Protein AF-A0A4R5U9C9-F1 (afdb_monomer_lite)

Sequence (81 aa):
MDEVVADDIRVVEIGPKQIKLDVRRTVYVELNYGSGSDFRRGDGASMRDKYPFSVAMAAAMTDLKPGIVGRAAVDNSSFFE

InterPro domains:
  IPR041584 Predicted pPIWI-associating nuclease, group 2 [PF18166] (2-80)

Structure (mmCIF, N/CA/C/O backbone):
data_AF-A0A4R5U9C9-F1
#
_entry.id   AF-A0A4R5U9C9-F1
#
loop_
_atom_site.group_PDB
_atom_site.id
_atom_site.type_symbol
_atom_site.label_atom_id
_atom_site.label_alt_id
_atom_site.label_comp_id
_atom_site.label_asym_id
_atom_site.label_entity_id
_atom_site.label_seq_id
_atom_site.pdbx_PDB_ins_code
_atom_site.Cartn_x
_atom_site.Cartn_y
_atom_site.Cartn_z
_atom_site.occupancy
_atom_site.B_iso_or_equiv
_atom_site.auth_seq_id
_atom_site.auth_comp_id
_atom_site.auth_asym_id
_atom_site.auth_atom_id
_atom_site.pdbx_PDB_model_num
ATOM 1 N N . MET A 1 1 ? 11.804 7.593 -8.954 1.00 48.06 1 MET A N 1
ATOM 2 C CA . MET A 1 1 ? 10.777 6.660 -8.454 1.00 48.06 1 MET A CA 1
ATOM 3 C C . MET A 1 1 ? 9.546 6.958 -9.267 1.00 48.06 1 MET A C 1
ATOM 5 O O . MET A 1 1 ? 8.959 8.015 -9.067 1.00 48.06 1 MET A O 1
ATOM 9 N N . ASP A 1 2 ? 9.253 6.092 -10.230 1.00 48.88 2 ASP A N 1
ATOM 10 C CA . ASP A 1 2 ? 8.021 6.182 -11.001 1.00 48.88 2 ASP A CA 1
ATOM 11 C C . ASP A 1 2 ? 6.890 5.730 -10.075 1.00 48.88 2 ASP A C 1
ATOM 13 O O . ASP A 1 2 ? 6.887 4.610 -9.575 1.00 48.88 2 ASP A O 1
ATOM 17 N N . GLU A 1 3 ? 6.060 6.703 -9.721 1.00 51.22 3 GLU A N 1
ATOM 18 C CA . GLU A 1 3 ? 4.731 6.629 -9.113 1.00 51.22 3 GLU A CA 1
ATOM 19 C C . GLU A 1 3 ? 4.279 5.267 -8.535 1.00 51.22 3 GLU A C 1
ATOM 21 O O . GLU A 1 3 ? 4.004 4.304 -9.251 1.00 51.22 3 GLU A O 1
ATOM 26 N N . VAL A 1 4 ? 4.116 5.199 -7.208 1.00 55.69 4 VAL A N 1
ATOM 27 C CA . VAL A 1 4 ? 3.457 4.060 -6.547 1.00 55.69 4 VAL A CA 1
ATOM 28 C C . VAL A 1 4 ? 1.952 4.326 -6.513 1.00 55.69 4 VAL A C 1
ATOM 30 O O . VAL A 1 4 ? 1.472 5.065 -5.656 1.00 55.69 4 VAL A O 1
ATOM 33 N N . VAL A 1 5 ? 1.203 3.719 -7.435 1.00 56.44 5 VAL A N 1
ATOM 34 C CA . VAL A 1 5 ? -0.265 3.825 -7.488 1.00 56.44 5 VAL A CA 1
ATOM 35 C C . VAL A 1 5 ? -0.905 2.640 -6.750 1.00 56.44 5 VAL A C 1
ATOM 37 O O . VAL A 1 5 ? -0.580 1.479 -7.015 1.00 56.44 5 VAL A O 1
ATOM 40 N N . ALA A 1 6 ? -1.797 2.925 -5.793 1.00 56.97 6 ALA A N 1
ATOM 41 C CA . ALA A 1 6 ? -2.481 1.942 -4.948 1.00 56.97 6 ALA A CA 1
ATOM 42 C C . ALA A 1 6 ? -3.978 1.779 -5.307 1.00 56.97 6 ALA A C 1
ATOM 44 O O . ALA A 1 6 ? -4.807 2.469 -4.731 1.00 56.97 6 ALA A O 1
ATOM 45 N N . ASP A 1 7 ? -4.350 0.859 -6.209 1.00 63.19 7 ASP A N 1
ATOM 46 C CA . ASP A 1 7 ? -5.764 0.622 -6.611 1.00 63.19 7 ASP A CA 1
ATOM 47 C C . ASP A 1 7 ? -6.529 -0.466 -5.804 1.00 63.19 7 ASP A C 1
ATOM 49 O O . ASP A 1 7 ? -7.692 -0.710 -6.101 1.00 63.19 7 ASP A O 1
ATOM 53 N N . ASP A 1 8 ? -5.930 -1.180 -4.833 1.00 70.44 8 ASP A N 1
ATOM 54 C CA . ASP A 1 8 ? -6.644 -2.182 -4.003 1.00 70.44 8 ASP A CA 1
ATOM 55 C C . ASP A 1 8 ? -6.135 -2.124 -2.560 1.00 70.44 8 ASP A C 1
ATOM 57 O O . ASP A 1 8 ? -5.031 -2.581 -2.242 1.00 70.44 8 ASP A O 1
ATOM 61 N N . ILE A 1 9 ? -6.950 -1.499 -1.712 1.00 78.56 9 ILE A N 1
ATOM 62 C CA . ILE A 1 9 ? -6.763 -1.359 -0.271 1.00 78.56 9 ILE A CA 1
ATOM 63 C C . ILE A 1 9 ? -7.970 -2.029 0.376 1.00 78.56 9 ILE A C 1
ATOM 65 O O . ILE A 1 9 ? -9.103 -1.580 0.196 1.00 78.56 9 ILE A O 1
ATOM 69 N N . ARG A 1 10 ? -7.739 -3.097 1.141 1.00 84.25 10 ARG A N 1
ATOM 70 C CA . ARG A 1 10 ? -8.813 -3.855 1.793 1.00 84.25 10 ARG A CA 1
ATOM 71 C C . ARG A 1 10 ? -8.746 -3.707 3.294 1.00 84.25 10 ARG A C 1
ATOM 73 O O . ARG A 1 10 ? -7.690 -3.887 3.890 1.00 84.25 10 ARG A O 1
ATOM 80 N N . VAL A 1 11 ? -9.896 -3.462 3.911 1.00 84.38 11 VAL A N 1
ATOM 81 C CA . VAL A 1 11 ? -10.053 -3.628 5.356 1.00 84.38 11 VAL A CA 1
ATOM 82 C C . VAL A 1 11 ? -10.129 -5.119 5.656 1.00 84.38 11 VAL A C 1
ATOM 84 O O . VAL A 1 11 ? -11.035 -5.800 5.183 1.00 84.38 11 VAL A O 1
ATOM 87 N N . VAL A 1 12 ? -9.172 -5.624 6.430 1.00 89.12 12 VAL A N 1
ATOM 88 C CA . VAL A 1 12 ? -9.103 -7.048 6.795 1.00 89.12 12 VAL A CA 1
ATOM 89 C C . VAL A 1 12 ? -9.664 -7.287 8.191 1.00 89.12 12 VAL A C 1
ATOM 91 O O . VAL A 1 12 ? -10.241 -8.335 8.458 1.00 89.12 12 VAL A O 1
ATOM 94 N N . GLU A 1 13 ? -9.531 -6.307 9.085 1.00 88.31 13 GLU A N 1
ATOM 95 C CA . GLU A 1 13 ? -10.025 -6.406 10.457 1.00 88.31 13 GLU A CA 1
ATOM 96 C C . GLU A 1 13 ? -10.397 -5.023 10.989 1.00 88.31 13 GLU A C 1
ATOM 98 O O . GLU A 1 13 ? -9.643 -4.061 10.827 1.00 88.31 13 GLU A O 1
ATOM 103 N N . ILE A 1 14 ? -11.541 -4.940 11.667 1.00 87.62 14 ILE A N 1
ATOM 104 C CA . ILE A 1 14 ? -11.989 -3.746 12.383 1.00 87.62 14 ILE A CA 1
ATOM 105 C C . ILE A 1 14 ? -12.039 -4.101 13.866 1.00 87.62 14 ILE A C 1
ATOM 107 O O . ILE A 1 14 ? -12.936 -4.810 14.316 1.00 87.62 14 ILE A O 1
ATOM 111 N N . GLY A 1 15 ? -11.049 -3.629 14.617 1.00 87.94 15 GLY A N 1
ATOM 112 C CA . GLY A 1 15 ? -10.972 -3.807 16.061 1.00 87.94 15 GLY A CA 1
A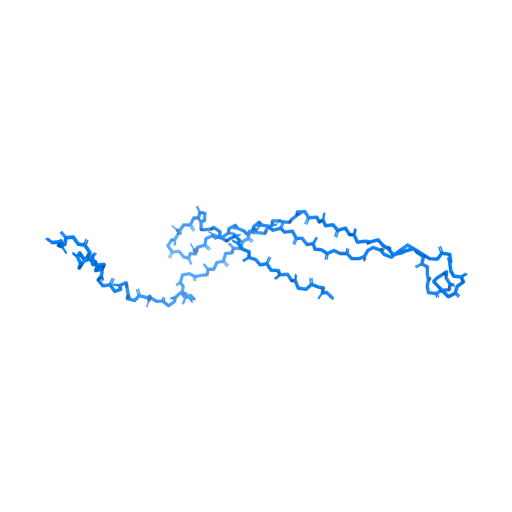TOM 113 C C . GLY A 1 15 ? -11.348 -2.531 16.818 1.00 87.94 15 GLY A C 1
ATOM 114 O O . GLY A 1 15 ? -11.388 -1.447 16.243 1.00 87.94 15 GLY A O 1
ATOM 115 N N . PRO A 1 16 ? -11.545 -2.608 18.144 1.00 83.94 16 PRO A N 1
ATOM 116 C CA . PRO A 1 16 ? -11.956 -1.455 18.952 1.00 83.94 16 PRO A CA 1
ATOM 117 C C . PRO A 1 16 ? -10.901 -0.337 19.030 1.00 83.94 16 PRO A C 1
ATOM 119 O O . PRO A 1 16 ? -11.231 0.788 19.389 1.00 83.94 16 PRO A O 1
ATOM 122 N N . LYS A 1 17 ? -9.630 -0.632 18.725 1.00 88.88 17 LYS A N 1
ATOM 123 C CA . LYS A 1 17 ? -8.515 0.332 18.801 1.00 88.88 17 LYS A CA 1
ATOM 124 C C . LYS A 1 17 ? -7.895 0.665 17.449 1.00 88.88 17 LYS A C 1
ATOM 126 O O . LYS A 1 17 ? -7.304 1.730 17.307 1.00 88.88 17 LYS A O 1
ATOM 131 N N . GLN A 1 18 ? -8.005 -0.235 16.478 1.00 90.38 18 GLN A N 1
ATOM 132 C CA . GLN A 1 18 ? -7.338 -0.097 15.191 1.00 90.38 18 GLN A CA 1
ATOM 133 C C . GLN A 1 18 ? -8.114 -0.799 14.083 1.00 90.38 18 GLN A C 1
ATOM 135 O O . GLN A 1 18 ? -8.793 -1.799 14.327 1.00 90.38 18 GLN A O 1
ATOM 140 N N . ILE A 1 19 ? -7.935 -0.307 12.864 1.00 89.69 19 ILE A N 1
ATOM 141 C CA . ILE A 1 19 ? -8.318 -0.996 11.636 1.00 89.69 19 ILE A CA 1
ATOM 142 C C . ILE A 1 19 ? -7.050 -1.535 10.984 1.00 89.69 19 ILE A C 1
ATOM 144 O O . ILE A 1 19 ? -6.054 -0.816 10.881 1.00 89.69 19 ILE A O 1
ATOM 148 N N . LYS A 1 20 ? -7.086 -2.794 10.545 1.00 88.62 20 LYS A N 1
ATOM 149 C CA . LYS A 1 20 ? -6.016 -3.402 9.751 1.00 88.62 20 LYS A CA 1
ATOM 150 C C . LYS A 1 20 ? -6.377 -3.358 8.275 1.00 88.62 20 LYS A C 1
ATOM 152 O O . LYS A 1 20 ? -7.478 -3.753 7.882 1.00 88.62 20 LYS A O 1
ATOM 157 N N . LEU A 1 21 ? -5.422 -2.909 7.478 1.00 86.62 21 LEU A N 1
ATOM 158 C CA . LEU A 1 21 ? -5.516 -2.785 6.035 1.00 86.62 21 LEU A CA 1
ATOM 159 C C . LEU A 1 21 ? -4.486 -3.709 5.383 1.00 86.62 21 LEU A C 1
ATOM 161 O O . LEU A 1 21 ? -3.343 -3.778 5.832 1.00 86.62 21 LEU A O 1
ATOM 165 N N . ASP A 1 22 ? -4.884 -4.389 4.318 1.00 86.31 22 ASP A N 1
ATOM 166 C CA . ASP A 1 22 ? -3.974 -5.102 3.422 1.00 86.31 22 ASP A CA 1
ATOM 167 C C . ASP A 1 22 ? -3.968 -4.379 2.079 1.00 86.31 22 ASP A C 1
ATOM 169 O O . ASP A 1 22 ? -5.021 -4.151 1.474 1.00 86.31 22 ASP A O 1
ATOM 173 N N . VAL A 1 23 ? -2.779 -3.977 1.642 1.00 83.75 23 VAL A N 1
ATOM 174 C CA . VAL A 1 23 ? -2.567 -3.276 0.377 1.00 83.75 23 VAL A CA 1
ATOM 175 C C . VAL A 1 23 ? -1.740 -4.179 -0.515 1.00 83.75 23 VAL A C 1
ATOM 177 O O . VAL A 1 23 ? -0.636 -4.574 -0.144 1.00 83.75 23 VAL A O 1
ATOM 180 N N . ARG A 1 24 ? -2.257 -4.495 -1.704 1.00 83.25 24 ARG A N 1
ATOM 181 C CA . ARG A 1 24 ? -1.589 -5.380 -2.670 1.00 83.25 24 ARG A CA 1
ATOM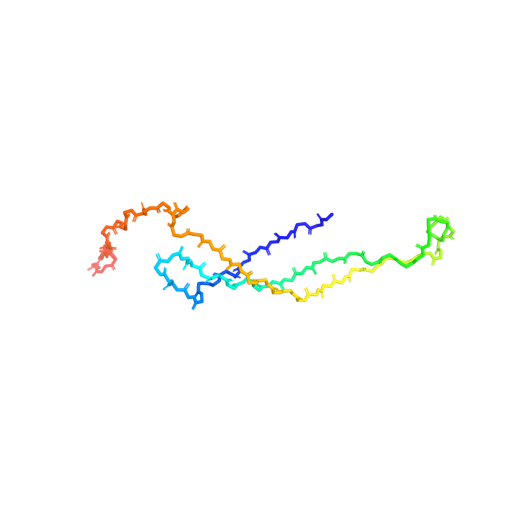 182 C C . ARG A 1 24 ? -1.458 -4.703 -4.007 1.00 83.25 24 ARG A C 1
ATOM 184 O O . ARG A 1 24 ? -2.459 -4.258 -4.565 1.00 83.25 24 ARG A O 1
ATOM 191 N N . ARG A 1 25 ? -0.235 -4.632 -4.520 1.00 82.00 25 ARG A N 1
ATOM 192 C CA . ARG A 1 25 ? 0.108 -3.789 -5.660 1.00 82.00 25 ARG A CA 1
ATOM 193 C C . ARG A 1 25 ? 1.333 -4.296 -6.413 1.00 82.00 25 ARG A C 1
ATOM 195 O O . ARG A 1 25 ? 1.822 -5.394 -6.177 1.00 82.00 25 ARG A O 1
ATOM 202 N N . THR A 1 26 ? 1.787 -3.516 -7.386 1.00 82.12 26 THR A N 1
ATOM 203 C CA . THR A 1 26 ? 2.980 -3.784 -8.189 1.00 82.12 26 THR A CA 1
ATOM 204 C C . THR A 1 26 ? 3.903 -2.573 -8.117 1.00 82.12 26 THR A C 1
ATOM 206 O O . THR A 1 26 ? 3.440 -1.453 -8.311 1.00 82.12 26 THR A O 1
ATOM 209 N N . VAL A 1 27 ? 5.186 -2.787 -7.821 1.00 82.19 27 VAL A N 1
ATOM 210 C CA . VAL A 1 27 ? 6.223 -1.754 -7.938 1.00 82.19 27 VAL A CA 1
ATOM 211 C C . VAL A 1 27 ? 6.871 -1.898 -9.303 1.00 82.19 27 VAL A C 1
ATOM 213 O O . VAL A 1 27 ? 7.294 -2.994 -9.671 1.00 82.19 27 VAL A O 1
ATOM 216 N N . TYR A 1 28 ? 6.962 -0.792 -10.030 1.00 82.19 28 TYR A N 1
ATOM 217 C CA . TYR A 1 28 ? 7.704 -0.699 -11.279 1.00 82.19 28 TYR A CA 1
ATOM 218 C C . TYR A 1 28 ? 9.107 -0.185 -10.980 1.00 82.19 28 TYR A C 1
ATOM 220 O O . TYR A 1 28 ? 9.276 0.782 -10.235 1.00 82.19 28 TYR A O 1
ATOM 228 N N . VAL A 1 29 ? 10.116 -0.851 -11.530 1.00 85.69 29 VAL A N 1
ATOM 229 C CA . VAL A 1 29 ? 11.517 -0.484 -11.327 1.00 85.69 29 VAL A CA 1
ATOM 230 C C . VAL A 1 29 ? 12.266 -0.481 -12.649 1.00 85.69 29 VAL A C 1
ATOM 232 O O . VAL A 1 29 ? 11.944 -1.221 -13.579 1.00 85.69 29 VAL A O 1
ATOM 235 N N . GLU A 1 30 ? 13.303 0.343 -12.708 1.00 91.69 30 GLU A N 1
ATOM 236 C CA . GLU A 1 30 ? 14.312 0.289 -13.755 1.00 91.69 30 GLU A CA 1
ATOM 237 C C . GLU A 1 30 ? 15.591 -0.298 -13.155 1.00 91.69 30 GLU A C 1
ATOM 239 O O . GLU A 1 30 ? 16.180 0.255 -12.223 1.00 91.69 30 GLU A O 1
ATOM 244 N N . LEU A 1 31 ? 15.981 -1.464 -13.659 1.00 89.88 31 LEU A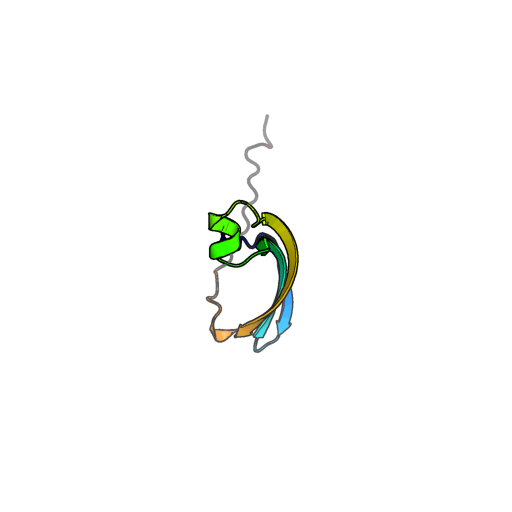 N 1
ATOM 245 C CA . LEU A 1 31 ? 17.183 -2.181 -13.268 1.00 89.88 31 LEU A CA 1
ATOM 246 C C . LEU A 1 31 ? 18.325 -1.746 -14.180 1.00 89.88 31 LEU A C 1
ATOM 248 O O . LEU A 1 31 ? 18.267 -1.945 -15.393 1.00 89.88 31 LEU A O 1
ATOM 252 N N . ASN A 1 32 ? 19.367 -1.171 -13.584 1.00 92.31 32 ASN A N 1
ATOM 253 C CA . ASN A 1 32 ? 20.559 -0.726 -14.294 1.00 92.31 32 ASN A CA 1
ATOM 254 C C . ASN A 1 32 ? 21.707 -1.706 -14.042 1.00 92.31 32 ASN A C 1
ATOM 256 O O . ASN A 1 32 ? 22.194 -1.832 -12.918 1.00 92.31 32 ASN A O 1
ATOM 260 N N . TYR A 1 33 ? 22.143 -2.381 -15.100 1.00 91.25 33 TYR A N 1
ATOM 261 C CA . TYR A 1 33 ? 23.276 -3.294 -15.102 1.00 91.25 33 TYR A CA 1
ATOM 262 C C . TYR A 1 33 ? 24.475 -2.592 -15.727 1.00 91.25 33 TYR A C 1
ATOM 264 O O . TYR A 1 33 ? 24.532 -2.380 -16.936 1.00 91.25 33 TYR A O 1
ATOM 272 N N . GLY A 1 34 ? 25.429 -2.221 -14.881 1.00 92.00 34 GLY A N 1
ATOM 273 C CA . GLY A 1 34 ? 26.629 -1.502 -15.286 1.00 92.00 34 GLY A CA 1
ATOM 274 C C . GLY A 1 34 ? 26.869 -0.273 -14.423 1.00 92.00 34 GLY A C 1
ATOM 275 O O . GLY A 1 34 ? 25.957 0.344 -13.873 1.00 92.00 34 GLY A O 1
ATOM 276 N N . SER A 1 35 ? 28.136 0.074 -14.284 1.00 91.19 35 SER A N 1
ATOM 277 C CA . SER A 1 35 ? 28.579 1.308 -13.654 1.00 91.19 35 SER A CA 1
ATOM 278 C C . SER A 1 35 ? 28.394 2.504 -14.594 1.00 91.19 35 SER A C 1
ATOM 280 O O . SER A 1 35 ? 28.203 2.362 -15.802 1.00 91.19 35 SER A O 1
ATOM 282 N N . GLY A 1 36 ? 28.534 3.725 -14.071 1.00 92.31 36 GLY A N 1
ATOM 283 C CA . GLY A 1 36 ? 28.446 4.934 -14.896 1.00 92.31 36 GLY A CA 1
ATOM 284 C C . GLY A 1 36 ? 29.484 5.015 -16.029 1.00 92.31 36 GLY A C 1
ATOM 285 O O . GLY A 1 36 ? 29.272 5.764 -16.983 1.00 92.31 36 GLY A O 1
ATOM 286 N N . SER A 1 37 ? 30.603 4.278 -15.956 1.00 93.06 37 SER A N 1
ATOM 287 C CA . SER A 1 37 ? 31.527 4.153 -17.092 1.00 93.06 37 SER A CA 1
ATOM 288 C C . SER A 1 37 ? 31.016 3.198 -18.163 1.00 93.06 37 SER A C 1
ATOM 290 O O . SER A 1 37 ? 31.221 3.479 -19.339 1.00 93.06 37 SER A O 1
ATOM 292 N N . ASP A 1 38 ? 30.328 2.126 -17.775 1.00 94.06 38 ASP A N 1
ATOM 293 C CA . ASP A 1 38 ? 29.796 1.123 -18.706 1.00 94.06 38 ASP A CA 1
ATOM 294 C C . ASP A 1 38 ? 28.675 1.739 -19.546 1.00 94.06 38 ASP A C 1
ATOM 296 O O . ASP A 1 38 ? 28.677 1.633 -20.770 1.00 94.06 38 ASP A O 1
ATOM 300 N N . PHE A 1 39 ? 27.803 2.537 -18.920 1.00 92.69 39 PHE A N 1
ATOM 301 C CA . PHE A 1 39 ? 26.808 3.341 -19.638 1.00 92.69 39 PHE A CA 1
ATOM 302 C C . PHE A 1 39 ? 27.436 4.356 -20.6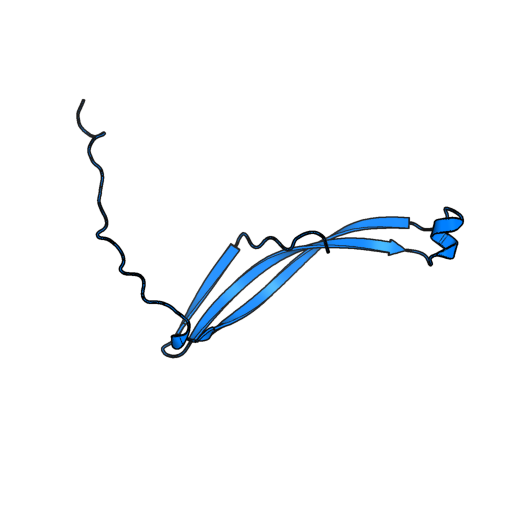03 1.00 92.69 39 PHE A C 1
ATOM 304 O O . PHE A 1 39 ? 26.948 4.529 -21.715 1.00 92.69 39 PHE A O 1
ATOM 311 N N . ARG A 1 40 ? 28.548 5.004 -20.224 1.00 93.12 40 ARG A N 1
ATOM 312 C CA . ARG A 1 40 ? 29.268 5.932 -21.120 1.00 93.12 40 ARG A CA 1
ATOM 313 C C . ARG A 1 40 ? 29.938 5.233 -22.303 1.00 93.12 40 ARG A C 1
ATOM 315 O O . ARG A 1 40 ? 30.137 5.873 -23.330 1.00 93.12 40 ARG A O 1
ATOM 322 N N . ARG A 1 41 ? 30.311 3.962 -22.150 1.00 93.88 41 ARG A N 1
ATOM 323 C CA . ARG A 1 41 ? 30.928 3.139 -23.202 1.00 93.88 41 ARG A CA 1
ATOM 324 C C . ARG A 1 41 ? 29.907 2.404 -24.073 1.00 93.88 41 ARG A C 1
ATOM 326 O O . ARG A 1 41 ? 30.293 1.875 -25.105 1.00 93.88 41 ARG A O 1
ATOM 333 N N . GLY A 1 42 ? 28.628 2.426 -23.697 1.00 92.56 42 GLY A N 1
ATOM 334 C CA . GLY A 1 42 ? 27.557 1.709 -24.394 1.00 92.56 42 GLY A CA 1
ATOM 335 C C . GLY A 1 42 ? 27.418 0.238 -23.987 1.00 92.56 42 GLY A C 1
ATOM 336 O O . GLY A 1 42 ? 26.615 -0.469 -24.582 1.00 92.56 42 GLY A O 1
ATOM 337 N N . ASP A 1 43 ? 28.160 -0.202 -22.969 1.00 95.31 43 ASP A N 1
ATOM 338 C CA . ASP A 1 43 ? 28.144 -1.579 -22.455 1.00 95.31 43 ASP A CA 1
ATOM 339 C C . ASP A 1 43 ? 27.120 -1.768 -21.318 1.00 95.31 43 ASP A C 1
ATOM 341 O O . ASP A 1 43 ? 26.807 -2.892 -20.928 1.00 95.31 43 ASP A O 1
ATOM 345 N N . GLY A 1 44 ? 26.614 -0.666 -20.755 1.00 94.31 44 GLY A N 1
ATOM 346 C CA . GLY A 1 44 ? 25.566 -0.681 -19.736 1.00 94.31 44 GLY A CA 1
ATOM 347 C C . GLY A 1 44 ? 24.194 -1.023 -20.319 1.00 94.31 44 GLY A C 1
ATOM 348 O O . GLY A 1 44 ? 23.882 -0.673 -21.457 1.00 94.31 44 GLY A O 1
ATOM 349 N N . ALA A 1 45 ? 23.351 -1.666 -19.515 1.00 94.88 45 ALA A N 1
ATOM 350 C CA . ALA A 1 45 ? 21.991 -2.022 -19.898 1.00 94.88 45 ALA A CA 1
ATOM 351 C C . ALA A 1 45 ? 20.978 -1.565 -18.847 1.00 94.88 45 ALA A C 1
ATOM 353 O O . ALA A 1 45 ? 21.171 -1.774 -17.649 1.00 94.88 45 ALA A O 1
ATOM 354 N N . SER A 1 46 ? 19.870 -0.995 -19.311 1.00 94.00 46 SER A N 1
ATOM 355 C CA . SER A 1 46 ? 18.712 -0.661 -18.481 1.00 94.00 46 SER A CA 1
ATOM 356 C C . SER A 1 46 ? 17.534 -1.527 -18.895 1.00 94.00 46 SER A C 1
ATOM 358 O O . SER A 1 46 ? 17.238 -1.670 -20.083 1.00 94.00 46 SER A O 1
ATOM 360 N N . MET A 1 47 ? 16.863 -2.119 -17.915 1.00 92.44 47 MET A N 1
ATOM 361 C CA . MET A 1 47 ? 15.699 -2.970 -18.127 1.00 92.44 47 MET A CA 1
ATOM 362 C C . MET A 1 47 ? 14.568 -2.519 -17.218 1.00 92.44 47 MET A C 1
ATOM 364 O O . MET A 1 47 ? 14.772 -2.268 -16.034 1.00 92.44 47 MET A O 1
ATOM 368 N N . ARG A 1 48 ? 13.359 -2.437 -17.769 1.00 91.44 48 ARG A N 1
ATOM 369 C CA . ARG A 1 48 ? 12.159 -2.186 -16.973 1.00 91.44 48 ARG A CA 1
ATOM 370 C C . ARG A 1 48 ? 11.589 -3.511 -16.511 1.00 91.44 48 ARG A C 1
ATOM 372 O O . ARG A 1 48 ? 11.393 -4.407 -17.329 1.00 91.44 48 ARG A O 1
ATOM 379 N N . ASP A 1 49 ? 11.289 -3.599 -15.227 1.00 89.62 49 ASP A N 1
ATOM 380 C CA . ASP A 1 49 ? 10.638 -4.762 -14.641 1.00 89.62 49 ASP A CA 1
ATOM 381 C C . ASP A 1 49 ? 9.598 -4.330 -13.604 1.00 89.62 49 ASP A C 1
ATOM 383 O O . ASP A 1 49 ? 9.489 -3.153 -13.237 1.00 89.62 49 ASP A O 1
ATOM 387 N N . LYS A 1 50 ? 8.783 -5.281 -13.159 1.00 85.75 50 LYS A N 1
ATOM 388 C CA . LYS A 1 50 ? 7.726 -5.041 -12.190 1.00 85.75 50 LYS A CA 1
ATOM 389 C C . LYS A 1 50 ? 7.570 -6.219 -11.240 1.00 85.75 50 LYS A C 1
ATOM 391 O O . LYS A 1 50 ? 7.517 -7.372 -11.659 1.00 85.75 50 LYS A O 1
ATOM 396 N N . TYR A 1 51 ? 7.414 -5.914 -9.957 1.00 85.25 51 TYR A N 1
ATOM 397 C CA . TYR A 1 51 ? 7.308 -6.923 -8.906 1.00 85.25 51 TYR A CA 1
ATOM 398 C C . TYR A 1 51 ? 6.037 -6.727 -8.087 1.00 85.25 51 TYR A C 1
ATOM 400 O O . TYR A 1 51 ? 5.704 -5.587 -7.745 1.00 85.25 51 TYR A O 1
ATOM 408 N N . PRO A 1 52 ? 5.315 -7.808 -7.744 1.00 85.88 52 PRO A N 1
ATOM 409 C CA . PRO A 1 52 ? 4.209 -7.701 -6.811 1.00 85.88 52 PRO A CA 1
ATOM 410 C C . PRO A 1 52 ? 4.742 -7.285 -5.437 1.00 85.88 52 PRO A C 1
ATOM 412 O O . PRO A 1 52 ? 5.786 -7.758 -4.992 1.00 85.88 52 PRO A O 1
ATOM 415 N N . PHE A 1 53 ? 4.001 -6.428 -4.746 1.00 82.62 53 PHE A N 1
ATOM 416 C CA . PHE A 1 53 ? 4.256 -6.101 -3.353 1.00 82.62 53 PHE A CA 1
ATOM 417 C C . PHE A 1 53 ? 2.965 -6.135 -2.549 1.00 82.62 53 PHE A C 1
ATOM 419 O O . PHE A 1 53 ? 1.875 -5.857 -3.056 1.00 82.62 53 PHE A O 1
ATOM 426 N N . SER A 1 54 ? 3.104 -6.463 -1.272 1.00 84.94 54 SER A N 1
ATOM 427 C CA . SER A 1 54 ? 2.022 -6.408 -0.300 1.00 84.94 54 SER A CA 1
ATOM 428 C C . SER A 1 54 ? 2.519 -5.752 0.976 1.00 84.94 54 SER A C 1
ATOM 430 O O . SER A 1 54 ? 3.622 -6.062 1.430 1.00 84.94 54 SER A O 1
ATOM 432 N N . VAL A 1 55 ? 1.703 -4.887 1.568 1.00 84.94 55 VAL A N 1
ATOM 433 C CA . VAL A 1 55 ? 1.990 -4.278 2.866 1.00 84.94 55 VAL A CA 1
ATOM 434 C C . VAL A 1 55 ? 0.762 -4.353 3.763 1.00 84.94 55 VAL A C 1
ATOM 436 O O . VAL A 1 55 ? -0.345 -3.986 3.369 1.00 84.94 55 VAL A O 1
ATOM 439 N N . ALA A 1 56 ? 0.980 -4.823 4.989 1.00 86.94 56 ALA A N 1
ATOM 440 C CA . ALA A 1 56 ? -0.006 -4.747 6.051 1.00 86.94 56 ALA A CA 1
ATOM 441 C C . ALA A 1 56 ? 0.147 -3.402 6.766 1.00 86.94 56 ALA A C 1
ATOM 443 O O . ALA A 1 56 ? 1.232 -3.062 7.240 1.00 86.94 56 ALA A O 1
ATOM 444 N N . MET A 1 57 ? -0.939 -2.643 6.851 1.00 86.69 57 MET A N 1
ATOM 445 C CA . MET A 1 57 ? -0.987 -1.357 7.540 1.00 86.69 57 MET A CA 1
ATOM 446 C C . MET A 1 57 ? -1.991 -1.424 8.690 1.00 86.69 57 MET A C 1
ATOM 448 O O . MET A 1 57 ? -2.967 -2.173 8.644 1.00 86.69 57 MET A O 1
ATOM 452 N N . ALA A 1 58 ? -1.767 -0.622 9.725 1.00 87.38 58 ALA A N 1
ATOM 453 C CA . ALA A 1 58 ? -2.720 -0.431 10.807 1.00 87.38 58 ALA A CA 1
ATOM 454 C C . ALA A 1 58 ? -2.930 1.067 11.026 1.00 87.38 58 ALA A C 1
ATOM 456 O O . ALA A 1 58 ? -1.966 1.830 11.043 1.00 87.38 58 ALA A O 1
ATOM 457 N N . ALA A 1 59 ? -4.186 1.472 11.188 1.00 86.75 59 ALA A N 1
ATOM 458 C CA . ALA A 1 59 ? -4.566 2.837 11.534 1.00 86.75 59 ALA A CA 1
ATOM 459 C C . ALA A 1 59 ? -5.297 2.830 12.875 1.00 86.75 59 ALA A C 1
ATOM 461 O O . ALA A 1 59 ? -6.119 1.939 13.122 1.00 86.75 59 ALA A O 1
ATOM 462 N N . ALA A 1 60 ? -5.015 3.803 13.743 1.00 89.50 60 ALA A N 1
ATOM 463 C CA . ALA A 1 60 ? -5.734 3.921 15.001 1.00 89.50 60 ALA A CA 1
ATOM 464 C C . ALA A 1 60 ? -7.172 4.382 14.736 1.00 89.50 60 ALA A C 1
ATOM 466 O O . ALA A 1 60 ? -7.428 5.225 13.878 1.00 89.50 60 ALA A O 1
ATOM 467 N N . MET A 1 61 ? -8.125 3.866 15.512 1.00 85.75 61 MET A N 1
ATOM 468 C CA . MET A 1 61 ? -9.527 4.295 15.415 1.00 85.75 61 MET A CA 1
ATOM 469 C C . MET A 1 61 ? -9.702 5.793 15.696 1.00 85.75 61 MET A C 1
ATOM 471 O O . MET A 1 61 ? -10.622 6.412 15.174 1.00 85.75 61 MET A O 1
ATOM 475 N N . THR A 1 62 ? -8.804 6.384 16.486 1.00 86.62 62 THR A N 1
ATOM 476 C CA . THR A 1 62 ? -8.773 7.822 16.790 1.00 86.62 62 THR A CA 1
ATOM 477 C C . THR A 1 62 ? -8.444 8.696 15.584 1.00 86.62 62 THR A C 1
ATOM 479 O O . THR A 1 62 ? -8.799 9.871 15.582 1.00 86.62 62 THR A O 1
ATOM 482 N N . ASP A 1 63 ? -7.785 8.137 14.569 1.00 84.00 63 ASP A N 1
ATOM 483 C CA . ASP A 1 63 ? -7.382 8.873 13.367 1.00 84.00 63 ASP A CA 1
ATOM 484 C C . ASP A 1 63 ? -8.515 8.929 12.332 1.00 84.00 63 ASP A C 1
ATOM 486 O O . ASP A 1 63 ? -8.472 9.707 11.375 1.00 84.00 63 ASP A O 1
ATOM 490 N N . LEU A 1 64 ? -9.558 8.114 12.522 1.00 77.69 64 LEU A N 1
ATOM 491 C CA . LEU A 1 64 ? -10.720 8.081 11.651 1.00 77.69 64 LEU A CA 1
ATOM 492 C C . LEU A 1 64 ? -11.682 9.201 12.022 1.00 77.69 64 LEU A C 1
ATOM 494 O O . LEU A 1 64 ? -12.156 9.311 13.153 1.00 77.69 64 LEU A O 1
ATOM 498 N N . LYS A 1 65 ? -12.034 10.011 11.027 1.00 75.06 65 LYS A N 1
ATOM 499 C CA . LYS A 1 65 ? -13.110 10.987 11.172 1.00 75.06 65 LYS A CA 1
ATOM 500 C C . LYS A 1 65 ? -14.443 10.271 10.948 1.00 75.06 65 LYS A C 1
ATOM 502 O O . LYS A 1 65 ? -14.608 9.663 9.889 1.00 75.06 65 LYS A O 1
ATOM 507 N N . PRO A 1 66 ? -15.399 10.345 11.890 1.00 66.94 66 PRO A N 1
ATOM 508 C CA . PRO A 1 66 ? -16.729 9.809 11.661 1.00 66.94 66 PRO A CA 1
ATOM 509 C C . PRO A 1 66 ? -17.354 10.518 10.456 1.00 66.94 66 PRO A C 1
ATOM 511 O O . PRO A 1 66 ? -17.620 11.719 10.494 1.00 66.94 66 PRO A O 1
ATOM 514 N N . GLY A 1 67 ? -17.567 9.777 9.372 1.00 62.91 67 GLY A N 1
ATOM 515 C CA . GLY A 1 67 ? -18.409 10.221 8.273 1.00 62.91 67 GLY A CA 1
ATOM 516 C C . GLY A 1 67 ? -19.863 9.981 8.653 1.00 62.91 67 GLY A C 1
ATOM 517 O O . GLY A 1 67 ? -20.237 8.858 8.986 1.00 62.91 67 GLY A O 1
ATOM 518 N N . ILE A 1 68 ? -20.696 11.019 8.604 1.00 61.31 68 ILE A N 1
ATOM 519 C CA . ILE A 1 68 ? -22.144 10.817 8.609 1.00 61.31 68 ILE A CA 1
ATOM 520 C C . ILE A 1 68 ? -22.462 10.112 7.291 1.00 61.31 68 ILE A C 1
ATOM 522 O O . ILE A 1 68 ? -22.349 10.713 6.224 1.00 61.31 68 ILE A O 1
ATOM 526 N N . VAL A 1 69 ? -22.819 8.829 7.355 1.00 61.44 69 VAL A N 1
ATOM 527 C CA . VAL A 1 69 ? -23.369 8.119 6.200 1.00 61.44 69 VAL A CA 1
ATOM 528 C C . VAL A 1 69 ? -24.685 8.817 5.874 1.00 61.44 69 VAL A C 1
ATOM 530 O O . VAL A 1 69 ? -25.647 8.734 6.639 1.00 61.44 69 VAL A O 1
ATOM 533 N N . GLY A 1 70 ? -24.703 9.589 4.785 1.00 61.91 70 GLY A N 1
ATOM 534 C CA . GLY A 1 70 ? -25.934 10.185 4.276 1.00 61.91 70 GLY A CA 1
ATOM 535 C C . GLY A 1 70 ? -26.984 9.092 4.075 1.00 61.91 70 GLY A C 1
ATOM 536 O O . GLY A 1 70 ? -26.638 7.951 3.766 1.00 61.91 70 GLY A O 1
ATOM 537 N N . ARG A 1 71 ? -28.266 9.418 4.288 1.00 60.25 71 ARG A N 1
ATOM 538 C CA . ARG A 1 71 ? -29.364 8.471 4.039 1.00 60.25 71 ARG A CA 1
ATOM 539 C C . ARG A 1 71 ? -29.189 7.866 2.646 1.00 60.25 71 ARG A C 1
ATOM 541 O O . ARG A 1 71 ? -29.080 8.611 1.676 1.00 60.25 71 ARG A O 1
ATOM 548 N N . ALA A 1 72 ? -29.184 6.536 2.563 1.00 63.44 72 ALA A N 1
ATOM 549 C CA . ALA A 1 72 ? -29.251 5.845 1.286 1.00 63.44 72 ALA A CA 1
ATOM 550 C C . ALA A 1 72 ? -30.527 6.307 0.566 1.00 63.44 72 ALA A C 1
ATOM 552 O O . ALA A 1 72 ? -31.633 6.083 1.059 1.00 63.44 72 ALA A O 1
ATOM 553 N N . ALA A 1 73 ? -30.364 7.015 -0.548 1.00 66.62 73 ALA A N 1
ATOM 554 C CA . ALA A 1 73 ? -31.458 7.421 -1.413 1.00 66.62 73 ALA A CA 1
ATOM 555 C C . ALA A 1 73 ? -31.498 6.455 -2.597 1.00 66.62 73 ALA A C 1
ATOM 557 O O . ALA A 1 73 ? -30.487 6.251 -3.268 1.00 66.62 73 ALA A O 1
ATOM 558 N N . VAL A 1 74 ? -32.656 5.841 -2.820 1.00 72.50 74 VAL A N 1
ATOM 559 C CA . VAL A 1 74 ? -32.925 5.065 -4.031 1.00 72.50 74 VAL A CA 1
ATOM 560 C C . VAL A 1 74 ? -33.617 6.009 -5.002 1.00 72.50 74 VAL A C 1
ATOM 562 O O . VAL A 1 74 ? -34.724 6.465 -4.724 1.00 72.50 74 VAL A O 1
ATOM 565 N N . ASP A 1 75 ? -32.946 6.330 -6.105 1.00 69.38 75 ASP A N 1
ATOM 566 C CA . ASP A 1 75 ? -33.543 7.075 -7.210 1.00 69.38 75 ASP A CA 1
ATOM 567 C 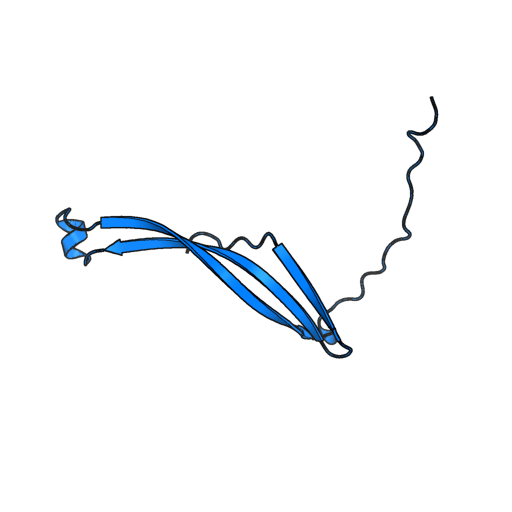C . ASP A 1 75 ? -34.348 6.105 -8.088 1.00 69.38 75 ASP A C 1
ATOM 569 O O . ASP A 1 75 ? -33.789 5.195 -8.699 1.00 69.38 75 ASP A O 1
ATOM 573 N N . ASN A 1 76 ? -35.671 6.273 -8.098 1.00 76.31 76 ASN A N 1
ATOM 574 C CA . ASN A 1 76 ? -36.611 5.512 -8.920 1.00 76.31 76 ASN A CA 1
ATOM 575 C C . ASN A 1 76 ? -37.209 6.356 -10.059 1.00 76.31 76 ASN A C 1
ATOM 577 O O . ASN A 1 76 ? -38.217 5.959 -10.645 1.00 76.31 76 ASN A O 1
ATOM 581 N N . SER A 1 77 ? -36.608 7.507 -10.385 1.00 70.69 77 SER A N 1
ATOM 582 C CA . SER A 1 77 ? -37.073 8.391 -11.465 1.00 70.69 77 SER A CA 1
ATOM 583 C C . SER A 1 77 ? -37.024 7.744 -12.854 1.00 70.69 77 SER A C 1
ATOM 585 O O . SER A 1 77 ? -37.702 8.201 -13.766 1.00 70.69 77 SER A O 1
ATOM 587 N N . SER A 1 78 ?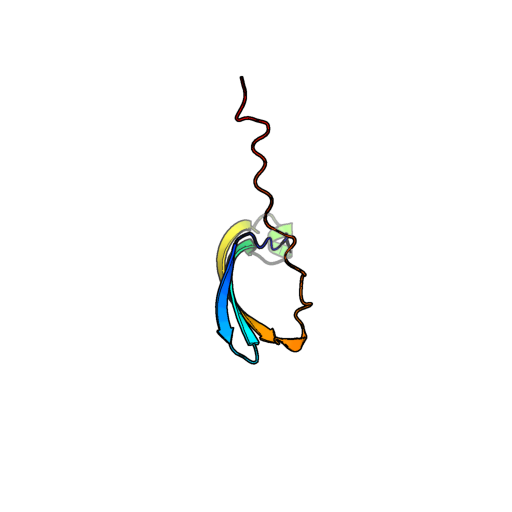 -36.282 6.646 -13.004 1.00 57.16 78 SER A N 1
ATOM 588 C CA . SER A 1 78 ? -36.206 5.820 -14.212 1.00 57.16 78 SER A CA 1
ATOM 589 C C . SER A 1 78 ? -37.244 4.690 -14.274 1.00 57.16 78 SER A C 1
ATOM 591 O O . SER A 1 78 ? -37.235 3.921 -15.231 1.00 57.16 78 SER A O 1
ATOM 593 N N . PHE A 1 79 ? -38.130 4.561 -13.276 1.00 60.09 79 PHE A N 1
ATOM 594 C CA . PHE A 1 79 ? -39.118 3.474 -13.194 1.00 60.09 79 PHE A CA 1
ATOM 595 C C . PHE A 1 79 ? -40.505 3.830 -13.762 1.00 60.09 79 PHE A C 1
ATOM 597 O O . PHE A 1 79 ? -41.410 2.999 -13.708 1.00 60.09 79 PHE A O 1
ATOM 604 N N . PHE A 1 80 ? -40.687 5.037 -14.305 1.00 54.47 80 PHE A N 1
ATOM 605 C CA . PHE A 1 80 ? -41.916 5.433 -14.995 1.00 54.47 80 PHE A CA 1
ATOM 606 C C . PHE A 1 80 ? -41.616 5.755 -16.465 1.00 54.47 80 PHE A C 1
ATOM 608 O O . PHE A 1 80 ? -40.909 6.719 -16.757 1.00 54.47 80 PHE A O 1
ATOM 615 N N . GLU A 1 81 ? -42.163 4.922 -17.355 1.00 48.84 81 GLU A N 1
ATOM 616 C CA . GLU A 1 81 ? -42.446 5.207 -18.770 1.00 48.84 81 GLU A CA 1
ATOM 617 C C . GLU A 1 81 ? -43.932 5.572 -18.906 1.00 48.84 81 GLU A C 1
ATOM 619 O O . GLU A 1 81 ? -44.753 4.959 -18.176 1.00 48.84 81 GLU A O 1
#

Secondary structure (DSSP, 8-state):
--------EEEEEE-SSEEEEEEEEEEEEEEEES-HHHHHHT--EEEEEEEEEEEEEEEEGGG-------------TTS--

pLDDT: mean 79.86, std 13.44, range [48.06, 95.31]

Organism: NCBI:txid2547961

Foldseek 3Di:
DPDDDFPDKDFPDDDPWKTKIKTKGKDKDKDKDDDPVCVVVVNIDIDIDMDIDMDIDMDTPVVDDDDPPPPDDDDCVVVDD

Radius of gyration: 23.28 Å; chains: 1; bounding box: 74×19×43 Å